Protein AF-A0A6J7ZEP9-F1 (afdb_monomer_lite)

Radius of gyration: 16.08 Å; chains: 1; bounding box: 41×32×35 Å

Organism: NCBI:txid329571

Structure (mmCIF, N/CA/C/O backbone):
data_AF-A0A6J7ZEP9-F1
#
_entry.id   AF-A0A6J7ZEP9-F1
#
loop_
_atom_site.group_PDB
_atom_site.id
_atom_site.type_symbol
_atom_site.label_atom_id
_atom_site.label_alt_id
_atom_site.label_comp_id
_atom_site.label_asym_id
_atom_site.label_entity_id
_atom_site.label_seq_id
_atom_site.pdbx_PDB_ins_code
_atom_site.Cartn_x
_atom_site.Cartn_y
_atom_site.Cartn_z
_atom_site.occupancy
_atom_site.B_iso_or_equiv
_atom_site.auth_seq_id
_atom_site.auth_comp_id
_atom_site.auth_asym_id
_atom_site.auth_atom_id
_atom_site.pdbx_PDB_model_num
ATOM 1 N N . MET A 1 1 ? 17.735 -6.843 -14.338 1.00 89.44 1 MET A N 1
ATOM 2 C CA . MET A 1 1 ? 16.613 -7.775 -14.596 1.00 89.44 1 MET A CA 1
ATOM 3 C C . MET A 1 1 ? 15.245 -7.090 -14.486 1.00 89.44 1 MET A C 1
ATOM 5 O O . MET A 1 1 ? 14.601 -6.946 -15.517 1.00 89.44 1 MET A O 1
ATOM 9 N N . ILE A 1 2 ? 14.838 -6.592 -13.304 1.00 95.00 2 ILE A N 1
ATOM 10 C CA . ILE A 1 2 ? 13.517 -5.954 -13.076 1.00 95.00 2 ILE A CA 1
ATOM 11 C C . ILE A 1 2 ? 13.178 -4.858 -14.098 1.00 95.00 2 ILE A C 1
ATOM 13 O O . ILE A 1 2 ? 12.121 -4.919 -14.717 1.00 95.00 2 ILE A O 1
ATOM 17 N N . ARG A 1 3 ? 14.091 -3.909 -14.351 1.00 92.88 3 ARG A N 1
ATOM 18 C CA . ARG A 1 3 ? 13.887 -2.831 -15.339 1.00 92.88 3 ARG A CA 1
ATOM 19 C C . ARG A 1 3 ? 13.532 -3.351 -16.739 1.00 92.88 3 ARG A C 1
ATOM 21 O O . ARG A 1 3 ? 12.589 -2.859 -17.341 1.00 92.88 3 ARG A O 1
ATOM 28 N N . LYS A 1 4 ? 14.249 -4.372 -17.227 1.00 95.12 4 LYS A N 1
ATOM 29 C CA . LYS A 1 4 ? 14.029 -4.972 -18.556 1.00 95.12 4 LYS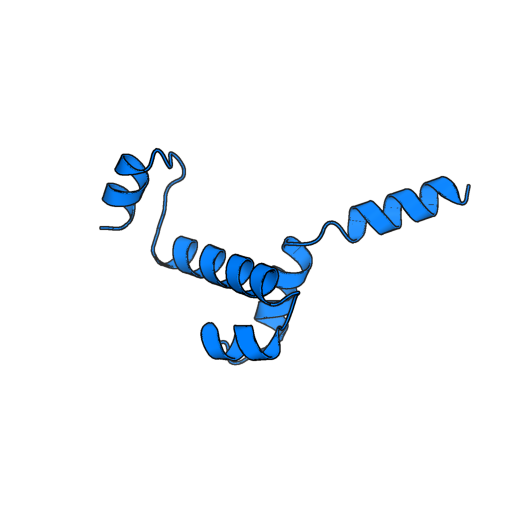 A CA 1
ATOM 30 C C . LYS A 1 4 ? 12.642 -5.608 -18.656 1.00 95.12 4 LYS A C 1
ATOM 32 O O . LYS A 1 4 ? 11.947 -5.397 -19.641 1.00 95.12 4 LYS A O 1
ATOM 37 N N . PHE A 1 5 ? 12.238 -6.378 -17.646 1.00 96.25 5 PHE A N 1
ATOM 38 C CA . PHE A 1 5 ? 10.909 -6.995 -17.630 1.00 96.25 5 PHE A CA 1
ATOM 39 C C . PHE A 1 5 ? 9.792 -5.964 -17.465 1.00 96.25 5 PHE A C 1
ATOM 41 O O . PHE A 1 5 ? 8.774 -6.080 -18.131 1.00 96.25 5 PHE A O 1
ATOM 48 N N . SER A 1 6 ? 10.014 -4.921 -16.663 1.00 96.12 6 SER A N 1
ATOM 49 C CA . SER A 1 6 ? 9.039 -3.838 -16.474 1.00 96.12 6 SER A CA 1
ATOM 50 C C . SER A 1 6 ? 8.785 -3.083 -17.781 1.00 96.12 6 SER A C 1
ATOM 52 O O . SER A 1 6 ? 7.637 -2.889 -18.155 1.00 96.12 6 SER A O 1
ATOM 54 N N . GLN A 1 7 ? 9.843 -2.763 -18.536 1.00 94.81 7 GLN A N 1
ATOM 55 C CA . GLN A 1 7 ? 9.721 -2.155 -19.867 1.00 94.81 7 GLN A CA 1
ATOM 56 C C . GLN A 1 7 ? 8.960 -3.056 -20.847 1.00 94.81 7 GLN A C 1
ATOM 58 O O . GLN A 1 7 ? 8.072 -2.583 -21.548 1.00 94.81 7 GLN A O 1
ATOM 63 N N . LYS A 1 8 ? 9.263 -4.363 -20.867 1.00 97.06 8 LYS A N 1
ATOM 64 C CA . LYS A 1 8 ? 8.535 -5.336 -21.700 1.00 97.06 8 LYS A CA 1
ATOM 65 C C . LYS A 1 8 ? 7.057 -5.466 -21.322 1.00 97.06 8 LYS A C 1
ATOM 67 O O . LYS A 1 8 ? 6.246 -5.744 -22.192 1.00 97.06 8 LYS A O 1
ATOM 72 N N . ALA A 1 9 ? 6.722 -5.268 -20.050 1.00 96.56 9 ALA A N 1
ATOM 73 C CA . ALA A 1 9 ? 5.354 -5.281 -19.544 1.00 96.56 9 ALA A CA 1
ATOM 74 C C . ALA A 1 9 ? 4.617 -3.937 -19.728 1.00 96.56 9 ALA A C 1
ATOM 76 O O . ALA A 1 9 ? 3.519 -3.778 -19.209 1.00 96.56 9 ALA A O 1
ATOM 77 N N . GLY A 1 10 ? 5.216 -2.948 -20.408 1.00 97.56 10 GLY A N 1
ATOM 78 C CA . GLY A 1 10 ? 4.613 -1.622 -20.596 1.00 97.56 10 GLY A CA 1
ATOM 79 C C . GLY A 1 10 ? 4.633 -0.730 -19.348 1.00 97.56 10 GLY A C 1
ATOM 80 O O . GLY A 1 10 ? 4.016 0.332 -19.335 1.00 97.56 10 GLY A O 1
ATOM 81 N N . ILE A 1 11 ? 5.360 -1.116 -18.294 1.00 96.75 11 ILE A N 1
ATOM 82 C CA . ILE A 1 11 ? 5.491 -0.318 -17.073 1.00 96.75 11 ILE A CA 1
ATOM 83 C C . ILE A 1 11 ? 6.549 0.763 -17.313 1.00 96.75 11 ILE A C 1
ATOM 85 O O . ILE A 1 11 ? 7.756 0.502 -17.276 1.00 96.75 11 ILE A O 1
ATOM 89 N N . SER A 1 12 ? 6.085 1.993 -17.544 1.00 94.44 12 SER A N 1
ATOM 90 C CA . SER A 1 12 ? 6.931 3.178 -17.752 1.00 94.44 12 SER A CA 1
ATOM 91 C C . SER 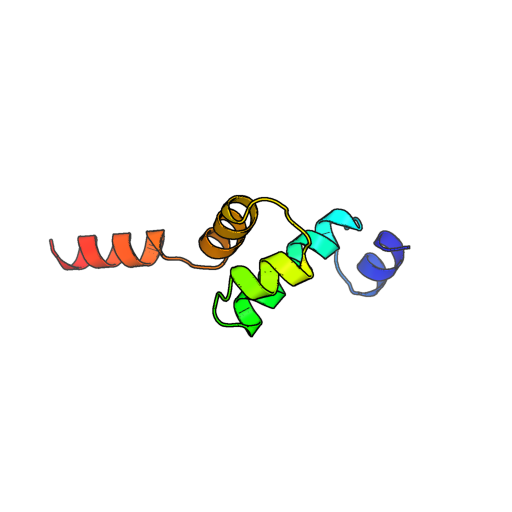A 1 12 ? 7.601 3.668 -16.463 1.00 94.44 12 SER A C 1
ATOM 93 O O . SER A 1 12 ? 8.688 4.249 -16.500 1.00 94.44 12 SER A O 1
ATOM 95 N N . LYS A 1 13 ? 6.986 3.395 -15.303 1.00 94.38 13 LYS A N 1
ATOM 96 C CA . LYS A 1 13 ? 7.533 3.740 -13.987 1.00 94.38 13 LYS A CA 1
ATOM 97 C C . LYS A 1 13 ? 8.880 3.031 -13.771 1.00 94.38 13 LYS A C 1
ATO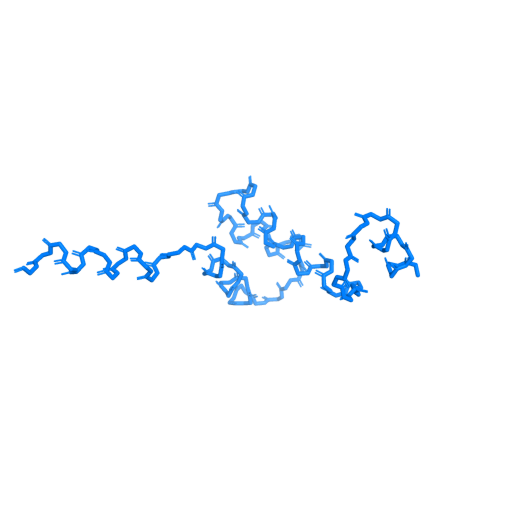M 99 O O . LYS A 1 13 ? 8.964 1.817 -13.957 1.00 94.38 13 LYS A O 1
ATOM 104 N N . PRO A 1 14 ? 9.932 3.726 -13.299 1.00 94.12 14 PRO A N 1
ATOM 105 C CA . PRO A 1 14 ? 11.188 3.073 -12.945 1.00 94.12 14 PRO A CA 1
ATOM 106 C C . PRO A 1 14 ? 10.966 2.026 -11.847 1.00 94.12 14 PRO A C 1
ATOM 108 O O . PRO A 1 14 ? 10.595 2.369 -10.726 1.00 94.12 14 PRO A O 1
ATOM 111 N N . MET A 1 15 ? 11.186 0.748 -12.144 1.00 96.38 15 MET A N 1
ATOM 112 C CA . MET A 1 15 ? 10.992 -0.333 -11.173 1.00 96.38 15 MET A CA 1
ATOM 113 C C . MET A 1 15 ? 12.318 -0.855 -10.626 1.00 96.38 15 M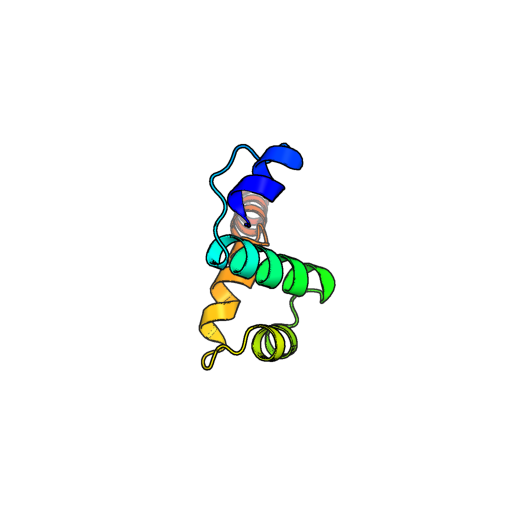ET A C 1
ATOM 115 O O . MET A 1 15 ? 13.293 -1.043 -11.357 1.00 96.38 15 MET A O 1
ATOM 119 N N . SER A 1 16 ? 12.323 -1.136 -9.323 1.00 96.00 16 SER A N 1
ATOM 120 C CA . SER A 1 16 ? 13.422 -1.761 -8.586 1.00 96.00 16 SER A CA 1
ATOM 121 C C . SER A 1 16 ? 12.897 -2.967 -7.795 1.00 96.00 16 SER A C 1
ATOM 123 O O . SER A 1 16 ? 11.691 -3.042 -7.548 1.00 96.00 16 SER A O 1
ATOM 125 N N . PRO A 1 17 ? 13.766 -3.898 -7.356 1.00 96.56 17 PRO A N 1
ATOM 126 C CA . PRO A 1 17 ? 13.349 -4.999 -6.484 1.00 96.56 17 PRO A CA 1
ATOM 127 C C . PRO A 1 17 ? 12.595 -4.521 -5.235 1.00 96.56 17 PRO A C 1
ATOM 129 O O . PRO A 1 17 ? 11.590 -5.112 -4.856 1.00 96.56 17 PRO A O 1
ATOM 132 N N . HIS A 1 18 ? 13.025 -3.403 -4.641 1.00 96.12 18 HIS A N 1
ATOM 133 C CA . HIS A 1 18 ? 12.365 -2.829 -3.469 1.00 96.12 18 HIS A CA 1
ATOM 134 C C . HIS A 1 18 ? 10.953 -2.308 -3.789 1.00 96.12 18 HIS A C 1
ATOM 136 O O . HIS A 1 18 ? 10.027 -2.534 -3.019 1.00 96.12 18 HIS A O 1
ATOM 142 N N . ARG A 1 19 ? 10.744 -1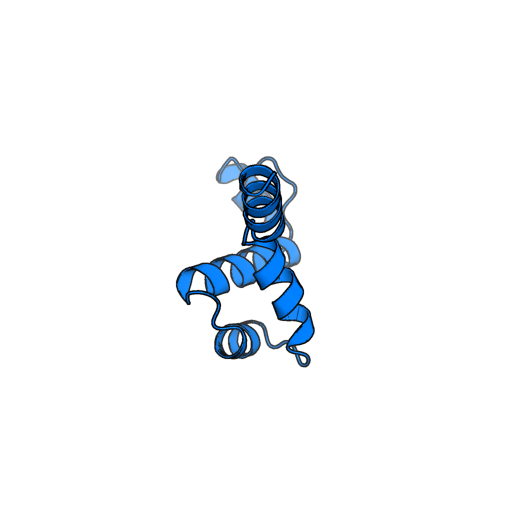.703 -4.970 1.00 95.62 19 ARG A N 1
ATOM 143 C CA . ARG A 1 19 ? 9.401 -1.297 -5.429 1.00 95.62 19 ARG A CA 1
ATOM 144 C C . ARG A 1 19 ? 8.483 -2.491 -5.666 1.00 95.62 19 ARG A C 1
ATOM 146 O O . ARG A 1 19 ? 7.327 -2.433 -5.272 1.00 95.62 19 ARG A O 1
ATOM 153 N N . VAL A 1 20 ? 9.001 -3.572 -6.254 1.00 96.56 20 VAL A N 1
ATOM 154 C CA . VAL A 1 20 ? 8.235 -4.820 -6.401 1.00 96.56 20 VAL A CA 1
ATOM 155 C C . VAL A 1 20 ? 7.832 -5.350 -5.026 1.00 96.56 20 VAL A C 1
ATOM 157 O O . VAL A 1 20 ? 6.667 -5.662 -4.825 1.00 96.56 20 VAL A O 1
ATOM 160 N N . ARG A 1 21 ? 8.756 -5.359 -4.055 1.00 97.00 21 ARG A N 1
ATOM 161 C CA . ARG A 1 21 ? 8.463 -5.761 -2.674 1.00 97.00 21 ARG A CA 1
ATOM 162 C C . ARG A 1 21 ? 7.361 -4.910 -2.036 1.00 97.00 21 ARG A C 1
ATOM 164 O O . ARG A 1 21 ? 6.468 -5.491 -1.431 1.00 97.00 21 ARG A O 1
ATOM 171 N N . HIS A 1 22 ? 7.394 -3.582 -2.179 1.00 96.69 22 HIS A N 1
ATOM 172 C CA . HIS A 1 22 ? 6.307 -2.721 -1.693 1.00 96.69 22 HIS A CA 1
ATOM 173 C C . HIS A 1 22 ? 4.961 -3.121 -2.304 1.00 96.69 22 HIS A C 1
ATOM 175 O O . HIS A 1 22 ? 4.011 -3.372 -1.570 1.00 96.69 22 HIS A O 1
ATOM 181 N N . SER A 1 23 ? 4.903 -3.260 -3.632 1.00 95.81 23 SER A N 1
ATOM 182 C CA . SER A 1 23 ? 3.682 -3.675 -4.328 1.00 95.81 23 SER A CA 1
ATOM 183 C C . SER A 1 23 ? 3.191 -5.053 -3.882 1.00 95.81 23 SER A C 1
ATOM 185 O O . SER A 1 23 ? 1.990 -5.246 -3.728 1.00 95.81 23 SER A O 1
ATOM 187 N N . SER A 1 24 ? 4.095 -6.003 -3.624 1.00 97.44 24 SER A N 1
ATOM 188 C CA . SER A 1 24 ? 3.731 -7.329 -3.115 1.00 97.44 24 SER A CA 1
ATOM 189 C C . SER A 1 24 ? 3.126 -7.284 -1.710 1.00 97.44 24 SER A C 1
ATOM 191 O O . SER A 1 24 ? 2.248 -8.085 -1.416 1.00 97.44 24 SER A O 1
ATOM 193 N N . ILE A 1 25 ? 3.580 -6.374 -0.842 1.00 98.25 25 ILE A N 1
ATOM 194 C CA . ILE A 1 25 ? 3.028 -6.210 0.511 1.00 98.25 25 ILE A CA 1
ATOM 195 C C . ILE A 1 25 ? 1.607 -5.653 0.441 1.00 98.25 25 ILE A C 1
ATOM 197 O O . ILE A 1 25 ? 0.711 -6.239 1.044 1.00 98.25 25 ILE A O 1
ATOM 201 N N . THR A 1 26 ? 1.395 -4.579 -0.325 1.00 97.50 26 THR A N 1
ATOM 202 C CA . THR A 1 26 ? 0.059 -3.999 -0.529 1.00 97.50 26 THR A CA 1
ATOM 203 C C . THR A 1 26 ? -0.899 -5.026 -1.131 1.00 97.50 26 THR A C 1
ATOM 205 O O . THR A 1 26 ? -1.949 -5.283 -0.556 1.00 97.50 26 THR A O 1
ATOM 208 N N . ALA A 1 27 ? -0.490 -5.716 -2.204 1.00 97.75 27 ALA A N 1
ATOM 209 C CA . ALA A 1 27 ? -1.318 -6.742 -2.840 1.00 97.75 27 ALA A CA 1
ATOM 210 C C . ALA A 1 27 ? -1.654 -7.910 -1.896 1.00 97.75 27 ALA A C 1
ATOM 212 O O . ALA A 1 27 ? -2.741 -8.478 -1.974 1.00 97.75 27 ALA A O 1
ATOM 213 N N . ALA A 1 28 ? -0.736 -8.277 -0.996 1.00 98.25 28 ALA A N 1
ATOM 214 C CA . ALA A 1 28 ? -1.003 -9.301 0.005 1.00 98.25 28 ALA A CA 1
ATOM 215 C C . ALA A 1 28 ? -2.013 -8.828 1.059 1.00 98.25 28 ALA A C 1
ATOM 217 O O . ALA A 1 28 ? -2.842 -9.635 1.461 1.00 98.25 28 ALA A O 1
ATOM 218 N N . LEU A 1 29 ? -1.968 -7.559 1.485 1.00 98.19 29 LEU A N 1
ATOM 219 C CA . LEU A 1 29 ? -2.977 -6.991 2.389 1.00 98.19 29 LEU A CA 1
ATOM 220 C C . LEU A 1 29 ? -4.354 -6.959 1.727 1.00 98.19 29 LEU A C 1
ATOM 222 O O . LEU A 1 29 ? -5.327 -7.365 2.354 1.00 98.19 29 LEU A O 1
ATOM 226 N N . ASP A 1 30 ? -4.441 -6.556 0.460 1.00 97.19 30 ASP A N 1
ATOM 227 C CA . ASP A 1 30 ? -5.712 -6.559 -0.272 1.00 97.19 30 ASP A CA 1
ATOM 228 C C . ASP A 1 30 ? -6.288 -7.973 -0.392 1.00 97.19 30 ASP A C 1
ATOM 230 O O . ASP A 1 30 ? -7.451 -8.209 -0.064 1.00 97.19 30 ASP A O 1
ATOM 234 N N . ALA A 1 31 ? -5.456 -8.944 -0.779 1.00 97.81 31 ALA A N 1
ATOM 235 C CA . ALA A 1 31 ? -5.876 -10.335 -0.937 1.00 97.81 31 ALA A CA 1
ATOM 236 C C . ALA A 1 31 ? -6.286 -11.012 0.385 1.00 97.81 31 ALA A C 1
ATOM 238 O O . ALA A 1 31 ? -7.015 -12.003 0.359 1.00 97.81 31 ALA A O 1
ATOM 239 N N . THR A 1 32 ? -5.809 -10.519 1.532 1.00 97.38 32 THR A N 1
ATOM 240 C CA . THR A 1 32 ? -6.157 -11.058 2.857 1.00 97.38 32 THR A CA 1
ATOM 241 C C . THR A 1 32 ? -7.196 -10.228 3.602 1.00 97.38 32 THR A C 1
ATOM 243 O O . THR A 1 32 ? -7.494 -10.551 4.751 1.00 97.38 32 THR A O 1
ATOM 246 N N . GLY A 1 33 ? -7.735 -9.167 2.994 1.00 95.81 33 GLY A N 1
ATOM 247 C CA . GLY A 1 33 ? -8.663 -8.261 3.672 1.00 95.81 33 GLY A CA 1
ATOM 248 C C . GLY A 1 33 ? -8.028 -7.501 4.843 1.00 95.81 33 GLY A C 1
ATOM 249 O O . GLY A 1 33 ? -8.712 -7.203 5.815 1.00 95.81 33 GLY A O 1
ATOM 250 N N . GLY A 1 34 ? -6.728 -7.204 4.773 1.00 96.19 34 GLY A N 1
ATOM 251 C CA . GLY A 1 34 ? -6.007 -6.450 5.802 1.00 96.19 34 GLY A CA 1
ATOM 252 C C . GLY A 1 34 ? -5.414 -7.299 6.930 1.00 96.19 34 GLY A C 1
ATOM 253 O O . GLY A 1 34 ? -5.168 -6.780 8.015 1.00 96.19 34 GLY A O 1
ATOM 254 N N . ASP A 1 35 ? -5.149 -8.598 6.725 1.00 97.50 35 ASP A N 1
ATOM 255 C CA . ASP A 1 35 ? -4.477 -9.419 7.750 1.00 97.50 35 ASP A CA 1
ATOM 256 C C . ASP A 1 35 ? -2.994 -9.025 7.902 1.00 97.50 35 ASP A C 1
ATOM 258 O O . ASP A 1 35 ? -2.076 -9.639 7.335 1.00 97.50 35 ASP A O 1
ATOM 262 N N . VAL A 1 36 ? -2.757 -7.992 8.711 1.00 97.06 36 VAL A N 1
ATOM 263 C CA . VAL A 1 36 ? -1.429 -7.429 8.973 1.00 97.06 36 VAL A CA 1
ATOM 264 C C . VAL A 1 36 ? -0.472 -8.442 9.598 1.00 97.06 36 VAL A C 1
ATOM 266 O O . VAL A 1 36 ? 0.725 -8.393 9.321 1.00 97.06 36 VAL A O 1
ATOM 269 N N . ARG A 1 37 ? -0.956 -9.420 10.379 1.00 97.38 37 ARG A N 1
ATOM 270 C CA . ARG A 1 37 ? -0.086 -10.418 11.029 1.00 97.38 37 ARG A CA 1
ATOM 271 C C . ARG A 1 37 ? 0.425 -11.455 10.033 1.00 97.38 37 ARG A C 1
ATOM 273 O O . ARG A 1 37 ? 1.603 -11.825 10.083 1.00 97.38 37 ARG A O 1
ATOM 280 N N . ARG A 1 38 ? -0.416 -11.933 9.112 1.00 98.00 38 ARG A N 1
ATOM 281 C CA . ARG A 1 38 ? 0.024 -12.846 8.040 1.00 98.00 38 ARG A CA 1
ATOM 282 C C . ARG A 1 38 ? 0.946 -12.135 7.058 1.00 98.00 38 ARG A C 1
ATOM 284 O O . ARG A 1 38 ? 1.979 -12.697 6.683 1.00 98.00 38 ARG A O 1
ATOM 291 N N . VAL A 1 39 ? 0.634 -10.893 6.695 1.00 98.31 39 VAL A N 1
ATOM 292 C CA . VAL A 1 39 ? 1.479 -10.116 5.778 1.00 98.31 39 VAL A CA 1
ATOM 293 C C . VAL A 1 39 ? 2.796 -9.685 6.436 1.00 98.31 39 VAL A C 1
ATOM 295 O O . VAL A 1 39 ? 3.839 -9.651 5.775 1.00 98.31 39 VAL A O 1
ATOM 298 N N . GLN A 1 40 ? 2.824 -9.463 7.751 1.00 98.38 40 GLN A N 1
ATOM 299 C CA . GLN A 1 40 ? 4.075 -9.278 8.489 1.00 98.38 40 GLN A CA 1
ATOM 300 C C . GLN A 1 40 ? 4.985 -10.508 8.362 1.00 98.38 40 GLN A C 1
ATOM 302 O O . GLN A 1 40 ? 6.169 -10.363 8.054 1.00 98.38 40 GLN A O 1
ATOM 307 N N . LYS A 1 41 ? 4.440 -11.726 8.502 1.00 97.81 41 LYS A N 1
ATOM 308 C CA . LYS A 1 41 ? 5.208 -12.972 8.311 1.00 97.81 41 LYS A CA 1
ATOM 309 C C . LYS A 1 41 ? 5.733 -13.122 6.880 1.00 97.81 41 LYS A C 1
ATOM 311 O O . LYS A 1 41 ? 6.877 -13.538 6.708 1.00 97.81 41 LYS A O 1
ATOM 316 N N . LEU A 1 42 ? 4.936 -12.755 5.871 1.00 97.81 42 LEU A N 1
ATOM 317 C CA . LEU A 1 42 ? 5.358 -12.738 4.463 1.00 97.81 42 LEU A CA 1
ATOM 318 C C . LEU A 1 42 ? 6.515 -11.757 4.239 1.00 97.81 42 LEU A C 1
ATOM 320 O O . LEU A 1 42 ? 7.530 -12.092 3.630 1.00 97.81 42 LEU A O 1
ATOM 324 N N . SER A 1 43 ? 6.356 -10.533 4.737 1.00 97.44 43 SER A N 1
ATOM 325 C CA . SER A 1 43 ? 7.305 -9.449 4.507 1.00 97.44 43 SER A CA 1
ATOM 326 C C . SER A 1 43 ? 8.545 -9.538 5.395 1.00 97.44 43 SER A C 1
ATOM 328 O O . SER A 1 43 ? 9.579 -8.991 5.022 1.00 97.44 43 SER A O 1
ATOM 330 N N . ARG A 1 44 ? 8.503 -10.278 6.509 1.00 97.62 44 ARG A N 1
ATOM 331 C CA . ARG A 1 44 ? 9.599 -10.409 7.487 1.00 97.62 44 ARG A CA 1
ATOM 332 C C . ARG A 1 44 ? 9.945 -9.097 8.203 1.00 97.62 44 ARG A C 1
ATOM 334 O O . ARG A 1 44 ? 11.084 -8.913 8.618 1.00 97.62 44 ARG A O 1
ATOM 341 N N . HIS A 1 45 ? 8.991 -8.177 8.341 1.00 97.69 45 HIS A N 1
ATOM 342 C CA . HIS A 1 45 ? 9.203 -6.990 9.170 1.00 97.69 45 HIS A CA 1
ATOM 343 C C . HIS A 1 45 ? 9.147 -7.355 10.652 1.00 97.69 45 HIS A C 1
ATOM 345 O O . HIS A 1 45 ? 8.231 -8.045 11.098 1.00 97.69 45 HIS A O 1
ATOM 351 N N . ASN A 1 46 ? 10.125 -6.862 11.410 1.00 97.44 46 ASN A N 1
ATOM 352 C CA . ASN A 1 46 ? 10.182 -7.062 12.854 1.00 97.44 46 ASN A CA 1
ATOM 353 C C . ASN A 1 46 ? 9.064 -6.300 13.583 1.00 97.44 46 ASN A C 1
ATOM 355 O O . ASN A 1 46 ? 8.506 -6.800 14.551 1.00 97.44 46 ASN A O 1
ATOM 359 N N . ASP A 1 47 ? 8.708 -5.119 13.077 1.00 97.06 47 ASP A N 1
ATOM 360 C CA . ASP A 1 47 ? 7.657 -4.271 13.631 1.00 97.06 47 ASP A CA 1
ATOM 361 C C . ASP A 1 47 ? 6.408 -4.293 12.734 1.00 97.06 47 ASP A C 1
ATOM 363 O O . ASP A 1 47 ? 6.497 -4.106 11.516 1.00 97.06 47 ASP A O 1
ATOM 367 N N . VAL A 1 48 ? 5.244 -4.521 13.347 1.00 96.69 48 VAL A N 1
ATOM 368 C CA . VAL A 1 48 ? 3.939 -4.514 12.673 1.00 96.69 48 VAL A CA 1
ATOM 369 C C . VAL A 1 48 ? 3.522 -3.103 12.260 1.00 96.69 48 VAL A C 1
ATOM 371 O O . VAL A 1 48 ? 2.821 -2.956 11.262 1.00 96.69 48 VAL A O 1
ATOM 374 N N . ASN A 1 49 ? 4.019 -2.063 12.939 1.00 96.50 49 ASN A N 1
ATOM 375 C CA . ASN A 1 49 ? 3.735 -0.667 12.594 1.00 96.50 49 ASN A CA 1
ATOM 376 C C . ASN A 1 49 ? 4.178 -0.324 11.167 1.00 96.50 49 ASN A C 1
ATOM 378 O O . ASN A 1 49 ? 3.554 0.498 10.501 1.00 96.50 49 ASN A O 1
ATOM 382 N N . ILE A 1 50 ? 5.204 -1.013 10.653 1.00 95.88 50 ILE A N 1
ATOM 383 C CA . ILE A 1 50 ? 5.632 -0.865 9.259 1.00 95.88 50 ILE A CA 1
ATOM 384 C C . ILE A 1 50 ? 4.506 -1.273 8.299 1.00 95.88 50 ILE A C 1
ATOM 386 O O . ILE A 1 50 ? 4.362 -0.649 7.254 1.00 95.88 50 ILE A O 1
ATOM 390 N N . LEU A 1 51 ? 3.708 -2.294 8.637 1.00 97.06 51 LEU A N 1
ATOM 391 C CA . LEU A 1 51 ? 2.585 -2.751 7.813 1.00 97.06 51 LEU A CA 1
ATOM 392 C C . LEU A 1 51 ? 1.370 -1.832 7.924 1.00 97.06 51 LEU A C 1
ATOM 394 O O . LEU A 1 51 ? 0.659 -1.696 6.933 1.00 97.06 51 LEU A O 1
ATOM 398 N N . MET A 1 52 ? 1.176 -1.163 9.064 1.00 95.31 52 MET A N 1
ATOM 399 C CA . MET A 1 52 ? 0.067 -0.219 9.247 1.00 95.31 52 MET A CA 1
ATOM 400 C C . MET A 1 52 ? 0.098 0.899 8.202 1.00 95.31 52 MET A C 1
ATOM 402 O O . MET A 1 52 ? -0.939 1.246 7.658 1.00 95.31 52 MET A O 1
ATOM 406 N N . ALA A 1 53 ? 1.285 1.384 7.820 1.00 93.69 53 ALA A N 1
ATOM 407 C CA . ALA A 1 53 ? 1.407 2.368 6.745 1.00 93.69 53 ALA A CA 1
ATOM 408 C C . ALA A 1 53 ? 0.960 1.829 5.371 1.00 93.69 53 ALA A C 1
ATOM 410 O O . ALA A 1 53 ? 0.472 2.590 4.545 1.00 93.69 53 ALA A O 1
ATOM 411 N N . TYR A 1 54 ? 1.124 0.533 5.084 1.00 95.12 54 TYR A N 1
ATOM 412 C CA . TYR A 1 54 ? 0.606 -0.048 3.836 1.00 95.12 54 TYR A CA 1
ATOM 413 C C . TYR A 1 54 ? -0.903 -0.283 3.905 1.00 95.12 54 TYR A C 1
ATOM 415 O O . TYR A 1 54 ? -1.571 -0.151 2.884 1.00 95.12 54 TYR A O 1
ATOM 423 N N . ASP A 1 55 ? -1.412 -0.665 5.078 1.00 94.56 55 ASP A N 1
ATOM 424 C CA . ASP A 1 55 ? -2.835 -0.926 5.306 1.00 94.56 55 ASP A CA 1
ATOM 425 C C . ASP A 1 55 ? -3.669 0.362 5.305 1.00 94.56 55 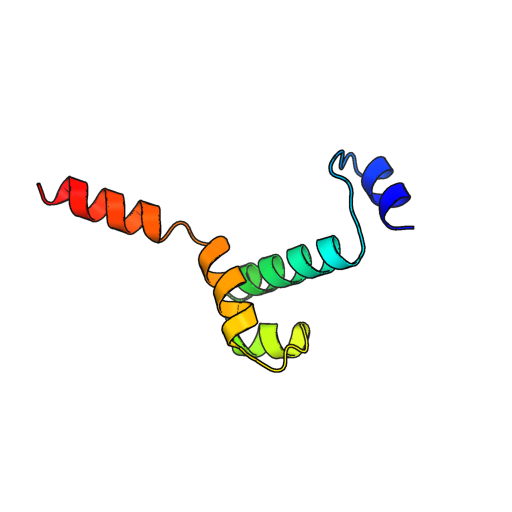ASP A C 1
ATOM 427 O O . ASP A 1 55 ? -4.775 0.369 4.779 1.00 94.56 55 ASP A O 1
ATOM 431 N N . ASP A 1 56 ? -3.106 1.468 5.788 1.00 91.44 56 ASP A N 1
ATOM 432 C CA . ASP A 1 56 ? -3.710 2.798 5.679 1.00 91.44 56 ASP A CA 1
ATOM 433 C C . ASP A 1 56 ? -3.730 3.276 4.216 1.00 91.44 56 ASP A C 1
ATOM 435 O O . ASP A 1 56 ? -4.783 3.562 3.658 1.00 91.44 56 ASP A O 1
ATOM 439 N N . ASN A 1 57 ? -2.580 3.229 3.529 1.00 90.62 57 ASN A N 1
ATOM 440 C CA . ASN A 1 57 ? -2.446 3.715 2.146 1.00 90.62 57 ASN A CA 1
ATOM 441 C C . ASN A 1 57 ? -3.275 2.949 1.098 1.00 90.62 57 ASN A C 1
ATOM 443 O O . ASN A 1 57 ? -3.416 3.430 -0.028 1.00 90.62 57 ASN A O 1
ATOM 447 N N . ARG A 1 58 ? -3.749 1.733 1.400 1.00 91.06 58 ARG A N 1
ATOM 448 C CA . ARG A 1 58 ? -4.586 0.954 0.467 1.00 91.06 58 ARG A CA 1
ATOM 449 C C . ARG A 1 58 ? -6.079 1.271 0.608 1.00 91.06 58 ARG A C 1
ATOM 451 O O . ARG A 1 58 ? -6.850 0.878 -0.263 1.00 91.06 58 ARG A O 1
ATOM 458 N N . GLN A 1 59 ? -6.485 1.942 1.686 1.00 89.75 59 GLN A N 1
ATOM 459 C CA . GLN A 1 59 ? -7.867 2.349 1.933 1.00 89.75 59 GLN A CA 1
ATOM 460 C C . GLN A 1 59 ? -8.031 3.853 1.693 1.00 89.75 59 GLN A C 1
ATOM 462 O O . GLN A 1 59 ? -7.072 4.615 1.760 1.00 89.75 59 GLN A O 1
ATOM 467 N N . ASN A 1 60 ? -9.262 4.297 1.434 1.00 88.44 60 ASN A N 1
ATOM 468 C CA . ASN A 1 60 ? -9.594 5.723 1.366 1.00 88.44 60 ASN A CA 1
ATOM 469 C C . ASN A 1 60 ? -10.341 6.177 2.629 1.00 88.44 60 ASN A C 1
ATOM 471 O O . ASN A 1 60 ? -11.272 6.977 2.556 1.00 88.44 60 ASN A O 1
ATOM 475 N N . ALA A 1 61 ? -9.939 5.656 3.792 1.00 89.62 61 ALA A N 1
ATOM 476 C CA . ALA A 1 61 ? -10.639 5.887 5.054 1.00 89.62 61 ALA A CA 1
ATOM 477 C C . ALA A 1 61 ? -10.766 7.386 5.376 1.00 89.62 61 ALA A C 1
ATOM 479 O O . ALA A 1 61 ? -11.820 7.841 5.809 1.00 89.62 61 ALA A O 1
ATOM 480 N N . GLN A 1 62 ? -9.729 8.184 5.092 1.00 91.00 62 GLN A N 1
ATOM 481 C CA . GLN A 1 62 ? -9.797 9.639 5.251 1.00 91.00 62 GLN A CA 1
ATOM 482 C C . GLN A 1 62 ? -10.926 10.260 4.413 1.00 91.00 62 GLN A C 1
ATOM 484 O O . GLN A 1 62 ? -11.682 11.082 4.929 1.00 91.00 62 GLN A O 1
ATOM 489 N N . GLY A 1 63 ? -11.042 9.885 3.136 1.00 93.50 63 GLY A N 1
ATOM 490 C CA . GLY A 1 63 ? -12.091 10.396 2.255 1.00 93.50 63 GLY A CA 1
ATOM 491 C C . GLY A 1 63 ? -13.483 9.953 2.700 1.00 93.50 63 GLY A C 1
ATOM 492 O O . GLY A 1 63 ? -14.402 10.763 2.714 1.00 93.50 63 GLY A O 1
ATOM 493 N N . GLU A 1 64 ? -13.625 8.702 3.137 1.00 93.38 64 GLU A N 1
ATOM 494 C CA . GLU A 1 64 ? -14.888 8.168 3.664 1.00 93.38 64 GLU A CA 1
ATOM 495 C C . GLU A 1 64 ? -15.363 8.937 4.904 1.00 93.38 64 GLU A C 1
ATOM 497 O O . GLU A 1 64 ? -16.510 9.377 4.952 1.00 93.38 64 GLU A O 1
ATOM 502 N N . ILE A 1 65 ? -14.473 9.167 5.875 1.00 94.06 65 ILE A N 1
ATOM 503 C CA . ILE A 1 65 ? -14.794 9.948 7.078 1.00 94.06 65 ILE A CA 1
ATOM 504 C C . ILE A 1 65 ? -15.078 11.412 6.732 1.00 94.06 65 ILE A C 1
ATOM 506 O O . ILE A 1 65 ? -15.972 12.012 7.320 1.00 94.06 65 ILE A O 1
ATOM 510 N N . THR A 1 66 ? -14.350 11.985 5.770 1.00 96.38 66 THR A N 1
ATOM 511 C CA . THR A 1 66 ? -14.590 13.367 5.323 1.00 96.38 66 THR A CA 1
ATOM 512 C C . THR A 1 66 ? -15.991 13.517 4.733 1.00 96.38 66 THR A C 1
ATOM 514 O O . THR A 1 66 ? -16.704 14.435 5.122 1.00 96.38 66 THR A O 1
ATOM 517 N N . ASN A 1 67 ? -16.415 12.592 3.869 1.00 96.56 67 ASN A N 1
ATOM 518 C CA . ASN A 1 67 ? -17.757 12.620 3.282 1.00 96.56 67 ASN A CA 1
ATOM 519 C C . ASN A 1 67 ? -18.845 12.399 4.341 1.00 96.56 67 ASN A C 1
ATOM 521 O O . ASN A 1 67 ? -19.849 13.098 4.338 1.00 96.56 67 ASN A O 1
ATOM 525 N N . LEU A 1 68 ? -18.621 11.485 5.294 1.00 96.75 68 LEU A N 1
ATOM 526 C CA . LEU A 1 68 ? -19.556 11.266 6.401 1.00 96.75 68 LEU A CA 1
ATOM 527 C C . LEU A 1 68 ? -19.773 12.538 7.234 1.00 96.75 68 LEU A C 1
ATOM 529 O O . LEU A 1 68 ? -20.882 12.781 7.694 1.00 96.75 68 LEU A O 1
ATOM 533 N N . LEU A 1 69 ? -18.720 13.326 7.468 1.00 96.81 69 LEU A N 1
ATOM 534 C CA . LEU A 1 69 ? -18.832 14.590 8.197 1.00 96.81 69 LEU A CA 1
ATOM 535 C C . LEU A 1 69 ? -19.570 15.664 7.391 1.00 96.81 69 LEU A C 1
ATOM 537 O O . LEU A 1 69 ? -20.298 16.444 7.996 1.00 96.81 69 LEU A O 1
ATOM 541 N N . ASP A 1 70 ? -19.387 15.698 6.069 1.00 96.94 70 ASP A N 1
ATOM 542 C CA . ASP A 1 70 ? -20.107 16.607 5.166 1.00 96.94 70 ASP A CA 1
ATOM 543 C C . ASP A 1 70 ? -21.617 16.317 5.178 1.00 96.94 70 ASP A C 1
ATOM 545 O O . ASP A 1 70 ? -22.415 17.230 5.352 1.00 96.94 70 ASP A O 1
ATOM 549 N N . ASP A 1 71 ? -22.003 15.037 5.133 1.00 95.62 71 ASP A N 1
ATOM 550 C CA . ASP A 1 71 ? -23.407 14.593 5.174 1.00 95.62 71 ASP A CA 1
ATOM 551 C C . ASP A 1 71 ? -24.124 14.898 6.510 1.00 95.62 71 ASP A C 1
ATOM 553 O O . ASP A 1 71 ? -25.352 14.811 6.595 1.00 95.62 71 ASP A O 1
ATOM 557 N N . LEU A 1 72 ? -23.376 15.197 7.579 1.00 94.19 72 LEU A N 1
ATOM 558 C CA . LEU A 1 72 ? -23.920 15.520 8.905 1.00 94.19 72 LEU A CA 1
ATOM 559 C C . LEU A 1 72 ? -24.200 17.021 9.111 1.00 94.19 72 LEU A C 1
ATOM 561 O O . LEU A 1 72 ? -24.780 17.368 10.147 1.00 94.19 72 LEU A O 1
ATOM 565 N N . LEU A 1 73 ? -23.775 17.894 8.187 1.00 79.69 73 LEU A N 1
ATOM 566 C CA . LEU A 1 73 ? -23.965 19.354 8.232 1.00 79.69 73 LEU A CA 1
ATOM 567 C C . LEU A 1 73 ? -25.176 19.804 7.400 1.00 79.69 73 LEU A C 1
ATOM 569 O O . LEU A 1 73 ? -25.829 20.778 7.845 1.00 79.69 73 LEU A O 1
#

Secondary structure (DSSP, 8-state):
-HHHHHHHTT--S---HHHHHHHHHHHHHHHTTS-HHHHHHHHT-S-THHHHHHHHHTS-HHHHHHHHHHTT-

Foldseek 3Di:
DQQVVCVVVVNPPRDDPVNVLLVVLLVVCVVVVRPLVVSCVVSVDPDSVVSVVSSVVSDPVVVVVVVVVVVVD

pLDDT: mean 95.47, std 2.99, range [79.69, 98.38]

Sequence (73 aa):
MIRKFSQKAGISKPMSPHRVRHSSITAALDATGGDVRRVQKLSRHNDVNILMAYDDNRQNAQGEITNLLDDLL

InterPro domains:
  IPR002104 Integrase, catalytic domain [PF00589] (2-58)
  IPR002104 Integrase, catalytic domain [PS51898] (1-67)
  IPR011010 DNA breaking-rejoining enzyme, catalytic core [SSF56349] (2-70)
  IPR013762 Integrase-like, catalytic domain superfamily [G3DSA:1.10.443.10] (1-72)